Protein AF-A0A0C2C2N7-F1 (afdb_monomer_lite)

Foldseek 3Di:
DDDDPDDDDDLAPDDDDDDDDDPPDPDPDDDDDDDDDDDPDPQRPPDQQEAEDEQDPDDDDDPVVSVVRDDPPDPGDDDHHYHYYHPPVDDDDDDDPDDDDPDPPDCPRDDDFAADDDVPGDTPGD

Organism: NCBI:txid51022

pLDDT: mean 74.06, std 11.59, range [50.97, 91.0]

Structure (mmCIF, N/CA/C/O backbone):
data_AF-A0A0C2C2N7-F1
#
_entry.id   AF-A0A0C2C2N7-F1
#
loop_
_atom_site.group_PDB
_atom_site.id
_atom_site.type_symbol
_atom_site.label_atom_id
_atom_site.label_alt_id
_atom_site.label_comp_id
_atom_site.label_asym_id
_atom_site.label_entity_id
_atom_site.label_seq_id
_atom_site.pdbx_PDB_ins_code
_atom_site.Cartn_x
_atom_site.Cartn_y
_atom_site.Cartn_z
_atom_site.occupancy
_atom_site.B_iso_or_equiv
_atom_site.auth_seq_id
_atom_site.auth_comp_id
_atom_site.auth_asym_id
_atom_site.auth_atom_id
_atom_site.pdbx_PDB_model_num
ATOM 1 N N . MET A 1 1 ? 11.103 -27.168 -4.187 1.00 53.75 1 MET A N 1
ATOM 2 C CA . MET A 1 1 ? 10.921 -25.705 -4.148 1.00 53.75 1 MET A CA 1
ATOM 3 C C . MET A 1 1 ? 12.267 -25.103 -4.494 1.00 53.75 1 MET A C 1
ATOM 5 O O . MET A 1 1 ? 13.206 -25.300 -3.734 1.00 53.75 1 MET A O 1
ATOM 9 N N . GLU A 1 2 ? 12.407 -24.531 -5.685 1.00 63.22 2 GLU A N 1
ATOM 10 C CA . GLU A 1 2 ? 13.670 -23.923 -6.115 1.00 63.22 2 GLU A CA 1
ATOM 11 C C . GLU A 1 2 ? 13.709 -22.471 -5.646 1.00 63.22 2 GLU A C 1
ATOM 13 O O . GLU A 1 2 ? 12.708 -21.758 -5.730 1.00 63.22 2 GLU A O 1
ATOM 18 N N . LEU A 1 3 ? 14.849 -22.055 -5.095 1.00 66.50 3 LEU A N 1
ATOM 19 C CA . LEU A 1 3 ? 15.069 -20.663 -4.729 1.00 66.50 3 LEU A CA 1
ATOM 20 C C . LEU A 1 3 ? 15.191 -19.822 -6.009 1.00 66.50 3 LEU A C 1
ATOM 22 O O . LEU A 1 3 ? 15.776 -20.294 -6.987 1.00 66.50 3 LEU A O 1
ATOM 26 N N . PRO A 1 4 ? 14.669 -18.587 -6.016 1.00 70.75 4 PRO A N 1
ATOM 27 C CA . PRO A 1 4 ? 14.814 -17.696 -7.158 1.00 70.75 4 PRO A CA 1
ATOM 28 C C . PRO A 1 4 ? 16.302 -17.490 -7.478 1.00 70.75 4 PRO A C 1
ATOM 30 O O . PRO A 1 4 ? 17.099 -17.166 -6.601 1.00 70.75 4 PRO A O 1
ATOM 33 N N . THR A 1 5 ? 16.677 -17.680 -8.745 1.00 70.06 5 THR A N 1
ATOM 34 C CA . THR A 1 5 ? 18.062 -17.530 -9.231 1.00 70.06 5 THR A CA 1
ATOM 35 C C . THR A 1 5 ? 18.418 -16.085 -9.589 1.00 70.06 5 THR A C 1
ATOM 37 O O . THR A 1 5 ? 19.539 -15.808 -10.010 1.00 70.06 5 THR A O 1
ATOM 40 N N . THR A 1 6 ? 17.463 -15.162 -9.461 1.00 76.94 6 THR A N 1
ATOM 41 C CA . THR A 1 6 ? 17.596 -13.739 -9.791 1.00 76.94 6 THR A CA 1
ATOM 42 C C . THR A 1 6 ? 17.173 -12.869 -8.613 1.00 76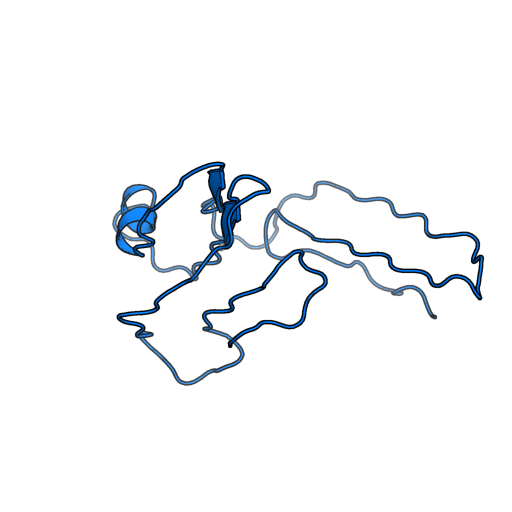.94 6 THR A C 1
ATOM 44 O O . THR A 1 6 ? 16.318 -13.268 -7.823 1.00 76.94 6 THR A O 1
ATOM 47 N N . GLU A 1 7 ? 17.731 -11.658 -8.528 1.00 82.00 7 GLU A N 1
ATOM 48 C CA . GLU A 1 7 ? 17.335 -10.641 -7.544 1.00 82.00 7 GLU A CA 1
ATOM 49 C C . GLU A 1 7 ? 15.821 -10.378 -7.609 1.00 82.00 7 GLU A C 1
ATOM 51 O O . GLU A 1 7 ? 15.272 -10.099 -8.677 1.00 82.00 7 GLU A O 1
ATOM 56 N N . ILE A 1 8 ? 15.151 -10.439 -6.455 1.00 84.81 8 ILE A N 1
ATOM 57 C CA . ILE A 1 8 ? 13.776 -9.961 -6.301 1.00 84.81 8 ILE A CA 1
ATOM 58 C C . ILE A 1 8 ? 13.853 -8.511 -5.833 1.00 84.81 8 ILE A C 1
ATOM 60 O O . ILE A 1 8 ? 14.304 -8.238 -4.722 1.00 84.81 8 ILE A O 1
ATOM 64 N N . ARG A 1 9 ? 13.392 -7.582 -6.673 1.00 81.50 9 ARG A N 1
ATOM 65 C CA . ARG A 1 9 ? 13.390 -6.148 -6.373 1.00 81.50 9 ARG A CA 1
ATOM 66 C C . ARG A 1 9 ? 11.965 -5.616 -6.273 1.00 81.50 9 ARG A C 1
ATOM 68 O O . ARG A 1 9 ? 11.188 -5.728 -7.222 1.00 81.50 9 ARG A O 1
ATOM 75 N N . ALA A 1 10 ? 11.639 -5.006 -5.136 1.00 76.69 10 ALA A N 1
ATOM 76 C CA . ALA A 1 10 ? 10.389 -4.274 -4.970 1.00 76.69 10 ALA A CA 1
ATOM 77 C C . ALA A 1 10 ? 10.382 -3.014 -5.852 1.00 76.69 10 ALA A C 1
ATOM 79 O O . ALA A 1 10 ? 11.403 -2.342 -6.002 1.00 76.69 10 ALA A O 1
ATOM 80 N N . ARG A 1 11 ? 9.224 -2.691 -6.441 1.00 71.69 11 ARG A N 1
ATOM 81 C CA . ARG A 1 11 ? 9.025 -1.422 -7.169 1.00 71.69 11 ARG A CA 1
ATOM 82 C C . ARG A 1 11 ? 8.748 -0.246 -6.225 1.00 71.69 11 ARG A C 1
ATOM 84 O O . ARG A 1 11 ? 8.990 0.895 -6.603 1.00 71.69 11 ARG A O 1
ATOM 91 N N . SER A 1 12 ? 8.245 -0.529 -5.024 1.00 70.50 12 SER A N 1
ATOM 92 C CA . SER A 1 12 ? 7.976 0.435 -3.953 1.00 70.50 12 SER A CA 1
ATOM 93 C C . SER A 1 12 ? 8.959 0.252 -2.789 1.00 70.50 12 SER A C 1
ATOM 95 O O . SER A 1 12 ? 9.789 -0.657 -2.799 1.00 70.50 12 SER A O 1
ATOM 97 N N . GLY A 1 13 ? 8.858 1.105 -1.764 1.00 71.94 13 GLY A N 1
ATOM 98 C CA . GLY A 1 13 ? 9.616 0.965 -0.513 1.00 71.94 13 GLY A CA 1
ATOM 99 C C . GLY A 1 13 ? 9.174 -0.209 0.372 1.00 71.94 13 GLY A C 1
ATOM 100 O O . GLY A 1 13 ? 9.659 -0.337 1.493 1.00 71.94 13 GLY A O 1
ATOM 101 N N . PHE A 1 14 ? 8.254 -1.055 -0.104 1.00 74.12 14 PHE A N 1
ATO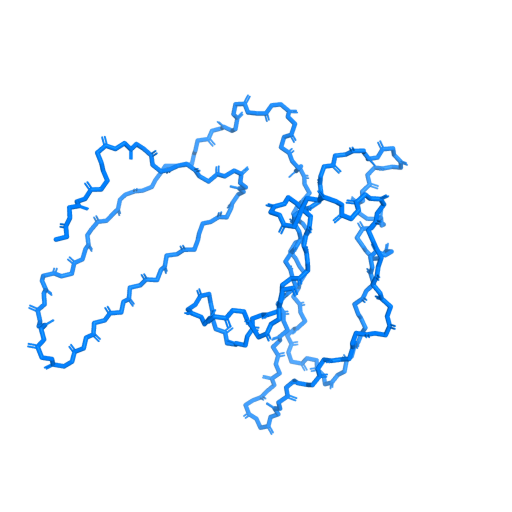M 102 C CA . PHE A 1 14 ? 7.611 -2.094 0.691 1.00 74.12 14 PHE A CA 1
ATOM 103 C C . PHE A 1 14 ? 7.714 -3.454 0.006 1.00 74.12 14 PHE A C 1
ATOM 105 O O . PHE A 1 14 ? 7.525 -3.588 -1.203 1.00 74.12 14 PHE A O 1
ATOM 112 N N . LEU A 1 15 ? 7.972 -4.485 0.805 1.00 77.12 15 LEU A N 1
ATOM 113 C CA . LEU A 1 15 ? 7.939 -5.876 0.381 1.00 77.12 15 LEU A CA 1
ATOM 114 C C . LEU A 1 15 ? 7.325 -6.703 1.511 1.00 77.12 15 LEU A C 1
ATOM 116 O O . LEU A 1 15 ? 7.724 -6.577 2.667 1.00 77.12 15 LEU A O 1
ATOM 120 N N . TRP A 1 16 ? 6.344 -7.534 1.175 1.00 77.06 16 TRP A N 1
ATOM 121 C CA . TRP A 1 16 ? 5.669 -8.410 2.128 1.00 77.06 16 TRP A CA 1
ATOM 122 C C . TRP A 1 16 ? 6.164 -9.840 1.934 1.00 77.06 16 TRP A C 1
ATOM 124 O O . TRP A 1 16 ? 6.145 -10.356 0.819 1.00 77.06 16 TRP A O 1
ATOM 134 N N . ILE A 1 17 ? 6.595 -10.485 3.018 1.00 78.50 17 ILE A N 1
ATOM 135 C CA . ILE A 1 17 ? 7.023 -11.888 3.014 1.00 78.50 17 ILE A CA 1
ATOM 136 C C . ILE A 1 17 ? 6.049 -12.677 3.880 1.00 78.50 17 ILE A C 1
ATOM 138 O O . ILE A 1 17 ? 5.868 -12.357 5.054 1.00 78.50 17 ILE A O 1
ATOM 142 N N . ARG A 1 18 ? 5.453 -13.730 3.314 1.00 77.19 18 ARG A N 1
ATOM 143 C CA . ARG A 1 18 ? 4.673 -14.718 4.061 1.00 77.19 18 ARG A CA 1
ATOM 144 C C . ARG A 1 18 ? 5.340 -16.080 3.953 1.00 77.19 18 ARG A C 1
ATOM 146 O O . ARG A 1 18 ? 5.580 -16.571 2.855 1.00 77.19 18 ARG A O 1
ATOM 153 N N . PHE A 1 19 ? 5.553 -16.706 5.101 1.00 79.44 19 PHE A N 1
ATOM 154 C CA . PHE A 1 19 ? 5.906 -18.113 5.210 1.00 79.44 19 PHE A CA 1
ATOM 155 C C . PHE A 1 19 ? 4.781 -18.847 5.941 1.00 79.44 19 PHE A C 1
ATOM 157 O O . PHE A 1 19 ? 4.263 -18.350 6.940 1.00 79.44 19 PHE A O 1
ATOM 164 N N . HIS A 1 20 ? 4.381 -20.004 5.425 1.00 75.94 20 HIS A N 1
ATOM 165 C CA . HIS A 1 20 ? 3.378 -20.870 6.034 1.00 75.94 20 HIS A CA 1
ATOM 166 C C . HIS A 1 20 ? 3.868 -22.316 5.937 1.00 75.94 20 HIS A C 1
ATOM 168 O O . HIS A 1 20 ? 4.272 -22.750 4.858 1.00 75.94 20 HIS A O 1
ATOM 174 N N . SER A 1 21 ? 3.842 -23.032 7.059 1.00 74.12 21 SER A N 1
ATOM 175 C CA . SER A 1 21 ? 4.156 -24.459 7.169 1.00 74.12 21 SER A CA 1
ATOM 176 C C . SER A 1 21 ? 3.002 -25.178 7.862 1.00 74.12 21 SER A C 1
ATOM 178 O O . SER A 1 21 ? 2.336 -24.580 8.708 1.00 74.12 21 SER A O 1
ATOM 180 N N . ASP A 1 22 ? 2.777 -26.439 7.500 1.00 79.50 22 ASP A N 1
ATOM 181 C CA . ASP A 1 22 ? 1.810 -27.324 8.150 1.00 79.50 22 ASP A CA 1
ATOM 182 C C . ASP A 1 22 ? 2.478 -28.206 9.224 1.00 79.50 22 ASP A C 1
ATOM 184 O O . ASP A 1 22 ? 3.696 -28.171 9.410 1.00 79.50 22 ASP A O 1
ATOM 188 N N . ASP A 1 23 ? 1.669 -28.999 9.933 1.00 74.62 23 ASP A N 1
ATOM 189 C CA . ASP A 1 23 ? 2.116 -29.866 11.034 1.00 74.62 23 ASP A CA 1
ATOM 190 C C . ASP A 1 23 ? 2.769 -31.181 10.557 1.00 74.62 23 ASP A C 1
ATOM 192 O O . ASP A 1 23 ? 3.170 -32.013 11.370 1.00 74.62 23 ASP A O 1
ATOM 196 N N . LEU A 1 24 ? 2.841 -31.415 9.242 1.00 71.50 24 LEU A N 1
ATOM 197 C CA . LEU A 1 24 ? 3.314 -32.677 8.664 1.00 71.50 24 LEU A CA 1
ATOM 198 C C . LEU A 1 24 ? 4.732 -32.567 8.093 1.00 71.50 24 LEU A C 1
ATOM 200 O O . LEU A 1 24 ? 5.371 -33.594 7.847 1.00 71.50 24 LEU A O 1
ATOM 204 N N . LEU A 1 25 ? 5.243 -31.347 7.899 1.00 59.56 25 LEU A N 1
ATOM 205 C CA . LEU A 1 25 ? 6.550 -31.095 7.302 1.00 59.56 25 LEU A CA 1
ATOM 206 C C . LEU A 1 25 ? 7.342 -30.015 8.064 1.00 59.56 25 LEU A C 1
ATOM 208 O O . LEU A 1 25 ? 7.329 -28.830 7.728 1.00 59.56 25 LEU A O 1
ATOM 212 N N . GLU A 1 26 ? 8.134 -30.455 9.046 1.00 61.97 26 GLU A N 1
ATOM 213 C CA . GLU A 1 26 ? 9.159 -29.649 9.725 1.00 61.97 26 GLU A CA 1
ATOM 214 C C . GLU A 1 26 ? 10.369 -29.413 8.799 1.00 61.97 26 GLU A C 1
ATOM 216 O O . GLU A 1 26 ? 11.423 -30.049 8.894 1.00 61.97 26 GLU A O 1
ATOM 221 N N . TYR A 1 27 ? 10.222 -28.508 7.833 1.00 64.25 27 TYR A N 1
ATOM 222 C CA . TYR A 1 27 ? 11.349 -28.063 7.017 1.00 64.25 27 TYR A CA 1
ATOM 223 C C . TYR A 1 27 ? 12.296 -27.167 7.825 1.00 64.25 27 TYR A C 1
ATOM 225 O O . TYR A 1 27 ? 11.897 -26.486 8.764 1.00 64.25 27 TYR A O 1
ATOM 233 N N . LYS A 1 28 ? 13.563 -27.088 7.396 1.00 74.56 28 LYS A N 1
ATOM 234 C CA . LYS A 1 28 ? 14.631 -26.276 8.022 1.00 74.56 28 LYS A CA 1
ATOM 235 C C . LYS A 1 28 ? 14.374 -24.751 8.034 1.00 74.56 28 LYS A C 1
ATOM 237 O O . LYS A 1 28 ? 15.260 -23.997 8.426 1.00 74.56 28 LYS A O 1
ATOM 242 N N . GLY A 1 29 ? 13.202 -24.295 7.593 1.00 76.75 29 GLY A N 1
ATOM 243 C CA . GLY A 1 29 ? 12.858 -22.885 7.428 1.00 76.75 29 GLY A CA 1
ATOM 244 C C . GLY A 1 29 ? 13.509 -22.250 6.199 1.00 76.75 29 GLY A C 1
ATOM 245 O O . GLY A 1 29 ? 13.928 -22.937 5.265 1.00 76.75 29 GLY A O 1
ATOM 246 N N . PHE A 1 30 ? 13.581 -20.920 6.200 1.00 81.94 30 PHE A N 1
ATOM 247 C CA . PHE A 1 30 ? 14.274 -20.139 5.179 1.00 81.94 30 PHE A CA 1
ATOM 248 C C . PHE A 1 30 ? 15.177 -19.091 5.835 1.00 81.94 30 PHE A C 1
ATOM 250 O O . PHE A 1 30 ? 14.913 -18.623 6.941 1.00 81.94 30 PHE A O 1
ATOM 257 N N . TYR A 1 31 ? 16.241 -18.720 5.132 1.00 84.50 31 TYR A N 1
ATOM 258 C CA . TYR A 1 31 ? 17.097 -17.590 5.468 1.00 84.50 31 TYR A CA 1
ATOM 259 C C . TYR A 1 31 ? 17.107 -16.644 4.272 1.00 84.50 31 TYR A C 1
ATOM 261 O O . TYR A 1 31 ? 17.271 -17.090 3.136 1.00 84.50 31 TYR A O 1
ATOM 269 N N . ALA A 1 32 ? 16.915 -15.354 4.526 1.00 85.12 32 ALA A N 1
ATOM 270 C CA . ALA A 1 32 ? 16.935 -14.319 3.505 1.00 85.12 32 ALA A CA 1
ATOM 271 C C . ALA A 1 32 ? 17.695 -13.095 4.020 1.00 85.12 32 ALA A C 1
ATOM 273 O O . ALA A 1 32 ? 17.595 -12.736 5.193 1.00 85.12 32 ALA A O 1
ATOM 274 N N . THR A 1 33 ? 18.427 -12.447 3.122 1.00 87.88 33 THR A N 1
ATOM 275 C CA . THR A 1 33 ? 19.062 -11.143 3.339 1.00 87.88 33 THR A CA 1
ATOM 276 C C . THR A 1 33 ? 18.388 -10.107 2.453 1.00 87.88 33 THR A C 1
ATOM 278 O O . THR A 1 33 ? 17.923 -10.436 1.361 1.00 87.88 33 THR A O 1
ATOM 281 N N . TYR A 1 34 ? 18.346 -8.856 2.905 1.00 86.94 34 TYR A N 1
ATOM 282 C CA . TYR A 1 34 ? 17.831 -7.735 2.124 1.00 86.94 34 TYR A CA 1
ATOM 283 C C . TYR A 1 34 ? 18.785 -6.543 2.224 1.00 86.94 34 TYR A C 1
ATOM 285 O O . TYR A 1 34 ? 19.403 -6.331 3.266 1.00 86.94 34 TYR A O 1
ATOM 293 N N . ASP A 1 35 ? 18.858 -5.753 1.155 1.00 87.25 35 ASP A N 1
ATOM 294 C CA . ASP A 1 35 ? 19.643 -4.522 1.089 1.00 87.25 35 ASP A CA 1
ATOM 295 C C . ASP A 1 35 ? 18.744 -3.337 0.730 1.00 87.25 35 ASP A C 1
ATOM 297 O O . ASP A 1 35 ? 17.900 -3.420 -0.167 1.00 87.25 35 ASP A O 1
ATOM 301 N N . MET A 1 36 ? 18.956 -2.199 1.398 1.00 83.50 36 MET A N 1
ATOM 302 C CA . MET A 1 36 ? 18.281 -0.947 1.051 1.00 83.50 36 MET A CA 1
ATOM 303 C C . MET A 1 36 ? 19.014 -0.273 -0.111 1.00 83.50 36 MET A C 1
ATOM 305 O O . MET A 1 36 ? 19.975 0.476 0.072 1.00 83.50 36 MET A O 1
ATOM 309 N N . VAL A 1 37 ? 18.564 -0.556 -1.329 1.00 84.44 37 VAL A N 1
ATOM 310 C CA . VAL A 1 37 ? 19.143 -0.020 -2.566 1.00 84.44 37 VAL A CA 1
ATOM 311 C C . VAL A 1 37 ? 18.417 1.248 -3.013 1.00 84.44 37 VAL A C 1
ATOM 313 O O . VAL A 1 37 ? 17.194 1.349 -2.933 1.00 84.44 37 VAL A O 1
ATOM 316 N N . ARG A 1 38 ? 19.159 2.238 -3.528 1.00 76.56 38 ARG A N 1
ATOM 317 C CA . ARG A 1 38 ? 18.532 3.418 -4.146 1.00 76.56 38 ARG A CA 1
ATOM 318 C C . ARG A 1 38 ? 17.726 2.990 -5.371 1.00 76.56 38 ARG A C 1
ATOM 320 O O . ARG A 1 38 ? 18.216 2.218 -6.198 1.00 76.56 38 ARG A O 1
ATOM 327 N N . SER A 1 39 ? 16.520 3.537 -5.504 1.00 70.50 39 SER A N 1
ATOM 328 C CA . SER A 1 39 ? 15.713 3.331 -6.704 1.00 70.50 39 SER A CA 1
ATOM 329 C C . SER A 1 39 ? 16.428 3.894 -7.936 1.00 70.50 39 SER A C 1
ATOM 331 O O . SER A 1 39 ? 16.905 5.030 -7.930 1.00 70.50 39 SER A O 1
ATOM 333 N N . THR A 1 40 ? 16.507 3.088 -8.994 1.00 71.06 40 THR A N 1
ATOM 334 C CA . THR A 1 40 ? 16.991 3.493 -10.323 1.00 71.06 40 THR A CA 1
ATOM 335 C C . THR A 1 40 ? 15.874 4.090 -11.181 1.00 71.06 40 THR A C 1
ATOM 337 O O . THR A 1 40 ? 16.156 4.784 -12.160 1.00 71.06 40 THR A O 1
ATOM 340 N N . ASP A 1 41 ? 14.613 3.877 -10.796 1.00 63.88 41 ASP A N 1
ATOM 341 C CA . ASP A 1 41 ? 13.453 4.467 -11.448 1.00 63.88 41 ASP A CA 1
ATOM 342 C C . ASP A 1 41 ? 13.285 5.922 -10.983 1.00 63.88 41 ASP A C 1
ATOM 344 O O . ASP A 1 41 ? 12.888 6.221 -9.858 1.00 63.88 41 ASP A O 1
ATOM 348 N N . ARG A 1 42 ? 13.556 6.872 -11.885 1.00 54.03 42 ARG A N 1
ATOM 349 C CA . ARG A 1 42 ? 13.364 8.318 -11.642 1.00 54.03 42 ARG A CA 1
ATOM 350 C C . ARG A 1 42 ? 11.893 8.734 -11.488 1.00 54.03 42 ARG A C 1
ATOM 352 O O . ARG A 1 42 ? 11.628 9.894 -11.193 1.00 54.03 42 ARG A O 1
ATOM 359 N N . LYS A 1 43 ? 10.954 7.809 -11.718 1.00 53.59 43 LYS A N 1
ATOM 360 C CA . LYS A 1 43 ? 9.497 7.999 -11.622 1.00 53.59 43 LYS A CA 1
ATOM 361 C C . LYS A 1 43 ? 8.867 7.220 -10.461 1.00 53.59 43 LYS A C 1
ATOM 363 O O . LYS A 1 43 ? 7.671 6.953 -10.509 1.00 53.59 43 LYS A O 1
ATOM 368 N N . VAL A 1 44 ? 9.638 6.780 -9.464 1.00 52.28 44 VAL A N 1
ATOM 369 C CA . VAL A 1 44 ? 9.023 6.095 -8.319 1.00 52.28 44 VAL A CA 1
ATOM 370 C C . VAL A 1 44 ? 8.224 7.103 -7.519 1.00 52.28 44 VAL A C 1
ATOM 372 O O . VAL A 1 44 ? 8.745 8.148 -7.135 1.00 52.28 44 VAL A O 1
ATOM 375 N N . ASN A 1 45 ? 6.957 6.760 -7.310 1.00 50.97 45 ASN A N 1
ATOM 376 C CA . ASN A 1 45 ? 6.002 7.428 -6.443 1.00 50.97 45 ASN A CA 1
ATOM 377 C C . ASN A 1 45 ? 6.663 7.735 -5.104 1.00 50.97 45 ASN A C 1
ATOM 379 O O . ASN A 1 45 ? 6.757 6.888 -4.223 1.00 50.97 45 ASN A O 1
ATOM 383 N N . GLN A 1 46 ? 7.158 8.962 -4.983 1.00 50.97 46 GLN A N 1
ATOM 384 C CA . GLN A 1 46 ? 7.855 9.484 -3.813 1.00 50.97 46 GLN A CA 1
ATOM 385 C C . GLN A 1 46 ? 6.860 9.872 -2.711 1.00 50.97 46 GLN A C 1
ATOM 387 O O . GLN A 1 46 ? 7.056 10.839 -1.979 1.00 50.97 46 GLN A O 1
ATOM 392 N N . HIS A 1 47 ? 5.745 9.156 -2.637 1.00 54.72 47 HIS A N 1
ATOM 393 C CA . HIS A 1 47 ? 4.658 9.457 -1.735 1.00 54.72 47 HIS A CA 1
ATOM 394 C C . HIS A 1 47 ? 4.313 8.176 -1.007 1.00 54.72 47 HIS A C 1
ATOM 396 O O . HIS A 1 47 ? 3.650 7.294 -1.549 1.00 54.72 47 HIS A O 1
ATOM 402 N N . ASP A 1 48 ? 4.799 8.095 0.226 1.00 58.12 48 ASP A N 1
ATOM 403 C CA . ASP A 1 48 ? 4.359 7.117 1.205 1.00 58.12 48 ASP A CA 1
ATOM 404 C C . ASP A 1 48 ? 2.879 7.395 1.520 1.00 58.12 48 ASP A C 1
ATOM 406 O O . ASP A 1 48 ? 2.547 8.039 2.509 1.00 58.12 48 ASP A O 1
ATOM 410 N N . CYS A 1 49 ? 1.960 6.953 0.658 1.00 72.56 49 CYS A N 1
ATOM 411 C CA . CYS A 1 49 ? 0.521 7.022 0.921 1.00 72.56 49 CYS A CA 1
ATOM 412 C C . CYS A 1 49 ? 0.031 5.765 1.649 1.00 72.56 49 CYS A C 1
ATOM 414 O O . CYS A 1 49 ? -0.987 5.163 1.302 1.00 72.56 49 CYS A O 1
ATOM 416 N N . GLN A 1 50 ? 0.782 5.370 2.678 1.00 77.31 50 GLN A N 1
ATOM 417 C CA . GLN A 1 50 ? 0.342 4.363 3.630 1.00 77.31 50 GLN A CA 1
ATOM 418 C C . GLN A 1 50 ? -0.462 5.034 4.733 1.00 77.31 50 GLN A C 1
ATOM 420 O O . GLN A 1 50 ? 0.079 5.782 5.547 1.00 77.31 50 GL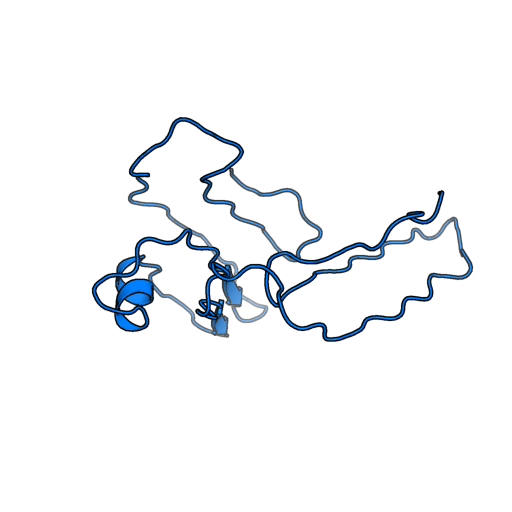N A O 1
ATOM 425 N N . ILE A 1 51 ? -1.758 4.753 4.768 1.00 81.62 51 ILE A N 1
ATOM 426 C CA . ILE A 1 51 ? -2.677 5.330 5.745 1.00 81.62 51 ILE A CA 1
ATOM 427 C C . ILE A 1 51 ? -3.142 4.217 6.675 1.00 81.62 51 ILE A C 1
ATOM 429 O O . ILE A 1 51 ? -3.531 3.138 6.233 1.00 81.62 51 ILE A O 1
ATOM 433 N N . GLN A 1 52 ? -3.084 4.468 7.981 1.00 86.25 52 GLN A N 1
ATOM 434 C CA . GLN A 1 52 ? -3.468 3.491 8.995 1.00 86.25 52 GLN A CA 1
ATOM 435 C C . GLN A 1 52 ? -4.560 4.076 9.883 1.00 86.25 52 GLN A C 1
ATOM 437 O O . GLN A 1 52 ? -4.356 5.099 10.533 1.00 86.25 52 GLN A O 1
ATOM 442 N N . PHE A 1 53 ? -5.695 3.390 9.946 1.00 87.44 53 PHE A N 1
ATOM 443 C CA . PHE A 1 53 ? -6.767 3.674 10.889 1.00 87.44 53 PHE A CA 1
ATOM 444 C C . PHE A 1 53 ? -6.759 2.572 11.945 1.00 87.44 53 PHE A C 1
ATOM 446 O O . PHE A 1 53 ? -7.304 1.492 11.724 1.00 87.44 53 PHE A O 1
ATOM 453 N N . ARG A 1 54 ? -6.082 2.825 13.071 1.00 89.69 54 ARG A N 1
ATOM 454 C CA . ARG A 1 54 ? -5.975 1.867 14.180 1.00 89.69 54 ARG A CA 1
ATOM 455 C C . ARG A 1 54 ? -6.960 2.204 15.284 1.00 89.69 54 ARG A C 1
ATOM 457 O O . ARG A 1 54 ? -6.991 3.336 15.759 1.00 89.69 54 ARG A O 1
ATOM 464 N N . HIS A 1 55 ? -7.727 1.203 15.699 1.00 86.56 55 HIS A N 1
ATOM 465 C CA . HIS A 1 55 ? -8.738 1.275 16.756 1.00 86.56 55 HIS A CA 1
ATOM 466 C C . HIS A 1 55 ? -9.849 2.308 16.504 1.00 86.56 55 HIS A C 1
ATOM 468 O O . HIS A 1 55 ? -10.564 2.679 17.434 1.00 86.56 55 HIS A O 1
ATOM 474 N N . ALA A 1 56 ? -10.010 2.757 15.257 1.00 86.94 56 ALA A N 1
ATOM 475 C CA . ALA A 1 56 ? -11.140 3.581 14.855 1.00 86.94 56 ALA A CA 1
ATOM 476 C C . ALA A 1 56 ? -12.405 2.712 14.805 1.00 86.94 56 ALA A C 1
ATOM 478 O O . ALA A 1 56 ? -12.355 1.581 14.324 1.00 86.94 56 ALA A O 1
ATOM 479 N N . LEU A 1 57 ? -13.526 3.223 15.318 1.00 88.44 57 LEU A N 1
ATOM 480 C CA . LEU A 1 57 ? -14.813 2.513 15.280 1.00 88.44 57 LEU A CA 1
ATOM 481 C C . LEU A 1 57 ? -15.592 2.798 13.987 1.00 88.44 57 LEU A C 1
ATOM 483 O O . LEU A 1 57 ? -16.452 2.008 13.603 1.00 88.44 57 LEU A O 1
ATOM 487 N N . ASP A 1 58 ? -15.270 3.899 13.312 1.00 90.19 58 ASP A N 1
ATOM 488 C CA . ASP A 1 58 ? -15.818 4.330 12.033 1.00 90.19 58 ASP A CA 1
ATOM 489 C C . ASP A 1 58 ? -14.818 5.227 11.278 1.00 90.19 58 ASP A C 1
ATOM 491 O O . ASP A 1 58 ? -13.756 5.596 11.787 1.00 90.19 58 ASP A O 1
ATOM 495 N N . GLY A 1 59 ? 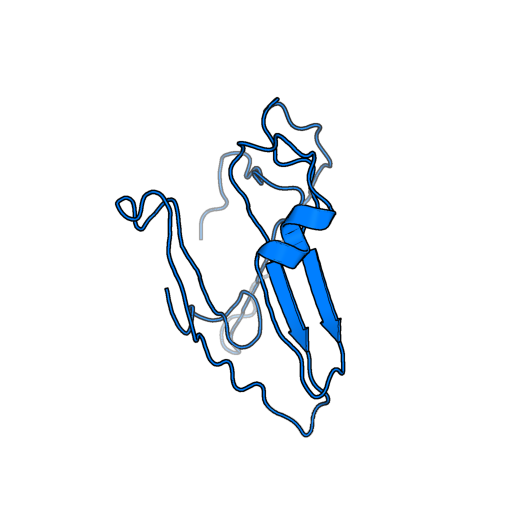-15.133 5.538 10.020 1.00 89.00 59 GLY A N 1
ATOM 496 C CA . GLY A 1 59 ? -14.310 6.397 9.178 1.00 89.00 59 GLY A CA 1
ATOM 497 C C . GLY A 1 59 ? -14.705 6.337 7.707 1.00 89.00 59 GLY A C 1
ATOM 498 O O . GLY A 1 59 ? -15.535 5.524 7.297 1.00 89.00 59 GLY A O 1
ATOM 499 N N . PHE A 1 60 ? -14.078 7.198 6.908 1.00 88.94 60 PHE A N 1
ATOM 500 C CA . PHE A 1 60 ? -14.278 7.272 5.463 1.00 88.94 60 PHE A CA 1
ATOM 501 C C . PHE A 1 60 ? -12.924 7.246 4.753 1.00 88.94 60 PHE A C 1
ATOM 503 O O . PHE A 1 60 ? -11.956 7.844 5.225 1.00 88.94 60 PHE A O 1
ATOM 510 N N . ILE A 1 61 ? -12.863 6.551 3.617 1.00 88.12 61 ILE A N 1
ATOM 511 C CA . ILE A 1 61 ? -11.696 6.529 2.733 1.00 88.12 61 ILE A CA 1
ATOM 512 C C . ILE A 1 61 ? -12.065 7.314 1.482 1.00 88.12 61 ILE A C 1
ATOM 514 O O . ILE A 1 61 ? -12.964 6.913 0.746 1.00 88.12 61 ILE A O 1
ATOM 518 N N . GLU A 1 62 ? -11.354 8.407 1.223 1.00 82.69 62 GLU A N 1
ATOM 519 C CA . GLU A 1 62 ? -11.536 9.199 0.010 1.00 82.69 62 GLU A CA 1
ATOM 520 C C . GLU A 1 62 ? -10.201 9.444 -0.684 1.00 82.69 62 GLU A C 1
ATOM 522 O O . GLU A 1 62 ? -9.212 9.807 -0.047 1.00 82.69 62 GLU A O 1
ATOM 527 N N . THR A 1 63 ? -10.183 9.343 -2.012 1.00 75.25 63 THR A N 1
ATOM 528 C CA . THR A 1 63 ? -8.998 9.667 -2.819 1.00 75.25 63 THR A CA 1
ATOM 529 C C . THR A 1 63 ? -8.549 11.119 -2.628 1.00 75.25 63 THR A C 1
ATOM 531 O O . THR A 1 63 ? -7.357 11.399 -2.684 1.00 75.25 63 THR A O 1
ATOM 534 N N . SER A 1 64 ? -9.473 12.044 -2.344 1.00 71.19 64 SER A N 1
ATOM 535 C CA . SER A 1 64 ? -9.189 13.458 -2.035 1.00 71.19 64 SER A CA 1
ATOM 536 C C . SER A 1 64 ? -8.173 13.618 -0.890 1.00 71.19 64 SER A C 1
ATOM 538 O O . SER A 1 64 ? -7.294 14.478 -0.967 1.00 71.19 64 SER A O 1
ATOM 540 N N . THR A 1 65 ? -8.228 12.739 0.119 1.00 71.00 65 THR A N 1
ATOM 541 C CA . THR A 1 65 ? -7.303 12.726 1.269 1.00 71.00 65 THR A CA 1
ATOM 542 C C . THR A 1 65 ? -5.877 12.339 0.888 1.00 71.00 65 THR A C 1
ATOM 544 O O . THR A 1 65 ? -4.928 12.712 1.574 1.00 71.00 65 THR A O 1
ATOM 547 N N . LEU A 1 66 ? -5.699 11.647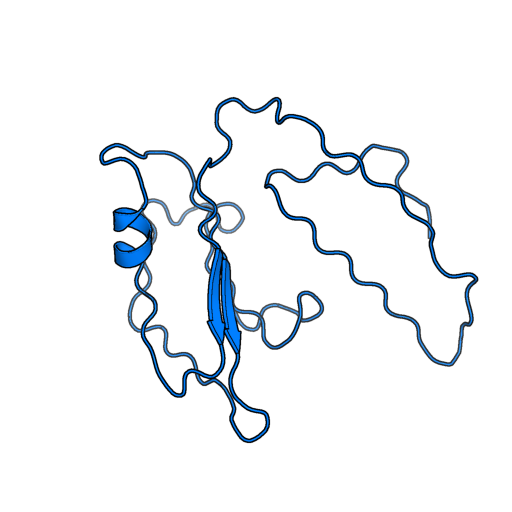 -0.242 1.00 70.81 66 LEU A N 1
ATOM 548 C CA . LEU A 1 66 ? -4.380 11.386 -0.810 1.00 70.81 66 LEU A CA 1
ATOM 549 C C . LEU A 1 66 ? -3.815 12.642 -1.477 1.00 70.81 66 LEU A C 1
ATOM 551 O O . LEU A 1 66 ? -2.628 12.932 -1.353 1.00 70.81 66 LEU A O 1
ATOM 555 N N . VAL A 1 67 ? -4.669 13.410 -2.162 1.00 61.56 67 VAL A N 1
ATOM 556 C CA . VAL A 1 67 ? -4.270 14.561 -2.987 1.00 61.56 67 VAL A CA 1
ATOM 557 C C . VAL A 1 67 ? -3.750 15.727 -2.146 1.00 61.56 67 VAL A C 1
ATOM 559 O O . VAL A 1 67 ? -2.864 16.444 -2.602 1.00 61.56 67 VAL A O 1
ATOM 562 N N . THR A 1 68 ? -4.198 15.890 -0.897 1.00 58.16 68 THR A N 1
ATOM 563 C CA . THR A 1 68 ? -3.677 16.938 0.003 1.00 58.16 68 THR A CA 1
ATOM 564 C C . THR A 1 68 ? -2.191 16.776 0.343 1.00 58.16 68 THR A C 1
ATOM 566 O O . THR A 1 68 ? -1.543 17.760 0.693 1.00 58.16 68 THR A O 1
ATOM 569 N N . GLY A 1 69 ? -1.646 15.558 0.235 1.00 57.56 69 GLY A N 1
ATOM 570 C CA . GLY A 1 69 ? -0.218 15.272 0.421 1.00 57.56 69 GLY A CA 1
ATOM 571 C C . GLY A 1 69 ? 0.594 15.235 -0.879 1.00 57.56 69 GLY A C 1
ATOM 572 O O . GLY A 1 69 ? 1.819 15.111 -0.828 1.00 57.56 69 GLY A O 1
ATOM 573 N N . LEU A 1 70 ? -0.065 15.333 -2.040 1.00 62.75 70 LEU A N 1
ATOM 574 C CA . LEU A 1 70 ? 0.572 15.276 -3.354 1.00 62.75 70 LEU A CA 1
ATOM 575 C C . LEU A 1 70 ? 0.868 16.690 -3.885 1.00 62.75 70 LEU A C 1
ATOM 577 O O . LEU A 1 70 ? 0.109 17.628 -3.636 1.00 62.75 70 LEU A O 1
ATOM 581 N N . PRO A 1 71 ? 1.947 16.879 -4.668 1.00 62.78 71 PRO A N 1
ATOM 582 C CA . PRO A 1 71 ? 2.163 18.114 -5.410 1.00 62.78 71 PRO A CA 1
ATOM 583 C C . PRO A 1 71 ? 0.957 18.407 -6.309 1.00 62.78 71 PRO A C 1
ATOM 585 O O . PRO A 1 71 ? 0.446 17.494 -6.957 1.00 62.78 71 PRO A O 1
ATOM 588 N N . MET A 1 72 ? 0.567 19.682 -6.437 1.00 59.94 72 MET A N 1
ATOM 589 C CA . MET A 1 72 ? -0.594 20.119 -7.240 1.00 59.94 72 MET A CA 1
ATOM 590 C C . MET A 1 72 ? -0.617 19.603 -8.698 1.00 59.94 72 MET A C 1
ATOM 592 O O . MET A 1 72 ? -1.670 19.622 -9.322 1.00 59.94 72 MET A O 1
ATOM 596 N N . ASN A 1 73 ? 0.510 19.117 -9.233 1.00 62.53 73 ASN A N 1
ATOM 597 C CA . ASN A 1 73 ? 0.653 18.613 -10.604 1.00 62.53 73 ASN A CA 1
ATOM 598 C C . ASN A 1 73 ? 1.118 17.142 -10.671 1.00 62.53 73 ASN A C 1
ATOM 600 O O . ASN A 1 73 ? 1.792 16.746 -11.628 1.00 62.53 73 ASN A O 1
ATOM 604 N N . PHE A 1 74 ? 0.832 16.330 -9.650 1.00 66.50 74 PHE A N 1
ATOM 605 C CA . PHE A 1 74 ? 1.180 14.910 -9.680 1.00 66.50 74 PHE A CA 1
ATOM 606 C C . PHE A 1 74 ? 0.405 14.179 -10.790 1.00 66.50 74 PHE A C 1
ATOM 608 O O . PHE A 1 74 ? -0.821 14.183 -10.822 1.00 66.50 74 PHE A O 1
ATOM 615 N N . THR A 1 75 ? 1.139 13.550 -11.710 1.00 64.06 75 THR A N 1
ATOM 616 C CA . THR A 1 75 ? 0.600 12.810 -12.872 1.00 64.06 75 THR A CA 1
ATOM 617 C C . THR A 1 75 ? 1.135 11.375 -12.947 1.00 64.06 75 THR A C 1
ATOM 619 O O . THR A 1 75 ? 1.029 10.711 -13.978 1.00 64.06 75 THR A O 1
ATOM 622 N N . GLY A 1 76 ? 1.750 10.899 -11.861 1.00 67.25 76 GLY A N 1
ATOM 623 C CA . GLY A 1 76 ? 2.271 9.541 -11.755 1.00 67.25 76 GLY A CA 1
ATOM 624 C C . GLY A 1 76 ? 1.192 8.513 -11.392 1.00 67.25 76 GLY A C 1
ATOM 625 O O . GLY A 1 76 ? 0.072 8.885 -11.038 1.00 67.25 76 GLY A O 1
ATOM 626 N N . PRO A 1 77 ? 1.514 7.211 -11.471 1.00 69.12 77 PRO A N 1
ATOM 627 C CA . PRO A 1 77 ? 0.666 6.174 -10.888 1.00 69.12 77 PRO A CA 1
ATOM 628 C C . PRO A 1 77 ? 0.546 6.376 -9.369 1.00 69.12 77 PRO A C 1
ATOM 630 O O . PRO A 1 77 ? 1.464 6.893 -8.749 1.00 69.12 77 PRO A O 1
ATOM 633 N N . LEU A 1 78 ? -0.547 5.948 -8.744 1.00 73.50 78 LEU A N 1
ATOM 634 C CA . LEU A 1 78 ? -0.659 5.905 -7.281 1.00 73.50 78 LEU A CA 1
ATOM 635 C C . LEU A 1 78 ? -0.709 4.448 -6.832 1.00 73.50 78 LEU A C 1
ATOM 637 O O . LEU A 1 78 ? -1.442 3.654 -7.412 1.00 73.50 78 LEU A O 1
ATOM 641 N N . ASP A 1 79 ? 0.084 4.121 -5.816 1.00 75.19 79 ASP A N 1
ATOM 642 C CA . ASP A 1 79 ? 0.105 2.810 -5.166 1.00 75.19 79 ASP A CA 1
ATOM 643 C C . ASP A 1 79 ? -0.023 3.048 -3.659 1.00 75.19 79 ASP A C 1
ATOM 645 O O . ASP A 1 79 ? 0.966 3.299 -2.968 1.00 75.19 79 ASP A O 1
ATOM 649 N N . CYS A 1 80 ? -1.270 3.115 -3.189 1.00 79.00 80 CYS A N 1
ATOM 650 C CA . CYS A 1 80 ? -1.610 3.494 -1.822 1.00 79.00 80 CYS A CA 1
ATOM 651 C C . CYS A 1 80 ? -2.214 2.317 -1.072 1.00 79.00 80 CYS A C 1
ATOM 653 O O . CYS A 1 80 ? -3.001 1.546 -1.619 1.00 79.00 80 CYS A O 1
ATOM 655 N N . ILE A 1 81 ? -1.854 2.210 0.205 1.00 81.56 81 ILE A N 1
ATOM 656 C CA . ILE A 1 81 ? -2.288 1.118 1.071 1.00 81.56 81 ILE A CA 1
ATOM 657 C C . ILE A 1 81 ? -3.005 1.722 2.268 1.00 81.56 81 ILE A C 1
ATOM 659 O O . ILE A 1 81 ? -2.435 2.528 3.005 1.00 81.56 81 ILE A O 1
ATOM 663 N N . TRP A 1 82 ? -4.241 1.282 2.485 1.00 86.12 82 TRP A N 1
ATOM 664 C CA . TRP A 1 82 ? -5.000 1.584 3.690 1.00 86.12 82 TRP A CA 1
ATOM 665 C C . TRP A 1 82 ? -5.043 0.350 4.581 1.00 86.12 82 TRP A C 1
ATOM 667 O O . TRP A 1 82 ? -5.544 -0.697 4.174 1.00 86.12 82 TRP A O 1
ATOM 677 N N . LEU A 1 83 ? -4.534 0.479 5.804 1.00 87.00 83 LEU A N 1
ATOM 678 C CA . LEU A 1 83 ? -4.689 -0.530 6.846 1.00 87.00 83 LEU A CA 1
ATOM 679 C C . LEU A 1 83 ? -5.814 -0.102 7.787 1.00 87.00 83 LEU A C 1
ATOM 681 O O . LEU A 1 83 ? -5.689 0.902 8.491 1.00 87.00 83 LEU A O 1
ATOM 685 N N . LEU A 1 84 ? -6.890 -0.883 7.807 1.00 89.88 84 LEU A N 1
ATOM 686 C CA . LEU A 1 84 ? -7.995 -0.720 8.745 1.00 89.88 84 LEU A CA 1
ATOM 687 C C . LEU A 1 84 ? -7.858 -1.764 9.855 1.00 89.88 84 LEU A C 1
ATOM 689 O O . LEU A 1 84 ? -7.860 -2.962 9.579 1.00 89.88 84 LEU A O 1
ATOM 693 N N . GLU A 1 85 ? -7.743 -1.316 11.102 1.00 90.25 85 GLU A N 1
ATOM 694 C CA . GLU A 1 85 ? -7.637 -2.183 12.274 1.00 90.25 85 GLU A CA 1
ATOM 695 C C . GLU A 1 85 ? -8.644 -1.741 13.339 1.00 90.25 85 GLU A C 1
ATOM 697 O O . GLU A 1 85 ? -8.618 -0.600 13.800 1.00 90.25 85 GLU A O 1
ATOM 702 N N . VAL A 1 86 ? -9.509 -2.661 13.761 1.00 90.62 86 VAL A N 1
ATOM 703 C CA . VAL A 1 86 ? -10.508 -2.451 14.821 1.00 90.62 86 VAL A CA 1
ATOM 704 C C . VAL A 1 86 ? -10.143 -3.270 16.068 1.00 90.62 86 VAL A C 1
ATOM 706 O O . VAL A 1 86 ? -9.368 -4.224 15.961 1.00 90.62 86 VAL A O 1
ATOM 709 N N . PRO A 1 87 ? -10.648 -2.922 17.269 1.00 90.38 87 PRO A N 1
ATOM 710 C CA . PRO A 1 87 ? -10.442 -3.740 18.468 1.00 90.38 87 PRO A CA 1
ATOM 711 C C . PRO A 1 87 ? -10.982 -5.172 18.294 1.00 90.38 87 PRO A C 1
ATOM 713 O O . PRO A 1 87 ? -11.845 -5.410 17.451 1.00 90.38 87 PRO A O 1
ATOM 716 N N . ARG A 1 88 ? -10.492 -6.126 19.102 1.00 85.25 88 ARG A N 1
ATOM 717 C CA . ARG A 1 88 ? -10.731 -7.578 18.923 1.00 85.25 88 ARG A CA 1
ATOM 718 C C . ARG A 1 88 ? -12.207 -7.981 18.925 1.00 85.25 88 ARG A C 1
ATOM 720 O O . ARG A 1 88 ? -12.552 -9.033 18.400 1.00 85.25 88 ARG A O 1
ATOM 727 N N . GLU A 1 89 ? -13.063 -7.170 19.528 1.00 90.88 89 GLU A N 1
ATOM 728 C CA . GLU A 1 89 ? -14.496 -7.413 19.670 1.00 90.88 89 GLU A CA 1
ATOM 729 C C . GLU A 1 89 ? -15.319 -6.903 18.470 1.00 90.88 89 GLU A C 1
ATOM 731 O O . GLU A 1 89 ? -16.539 -7.065 18.452 1.00 90.88 89 GLU A O 1
ATOM 736 N N . TYR A 1 90 ? -14.673 -6.298 17.468 1.00 89.81 90 TYR A N 1
ATOM 737 C CA . TYR A 1 90 ? -15.317 -5.671 16.315 1.00 89.81 90 TYR A CA 1
ATOM 738 C C . TYR A 1 90 ? -14.871 -6.305 14.996 1.00 89.81 90 TYR A C 1
ATOM 740 O O . TYR A 1 90 ? -13.777 -6.849 14.875 1.00 89.81 90 TYR A O 1
ATOM 748 N N . ASN A 1 91 ? -15.724 -6.185 13.977 1.00 88.75 91 ASN A N 1
ATOM 749 C CA . ASN A 1 91 ? -15.416 -6.556 12.598 1.00 88.75 91 ASN A CA 1
ATOM 750 C C . ASN A 1 91 ? -15.582 -5.343 11.681 1.00 88.75 91 ASN A C 1
ATOM 752 O O . ASN A 1 91 ? -16.403 -4.466 11.949 1.00 88.75 91 ASN A O 1
ATOM 756 N N . ILE A 1 92 ? -14.828 -5.316 10.582 1.00 89.69 92 ILE A N 1
ATOM 757 C CA . ILE A 1 92 ? -14.915 -4.248 9.582 1.00 89.69 92 ILE A CA 1
ATOM 758 C C . ILE A 1 92 ? -15.917 -4.656 8.506 1.00 89.69 92 ILE A C 1
ATOM 760 O O . ILE A 1 92 ? -15.787 -5.715 7.892 1.00 89.69 92 ILE A O 1
ATOM 764 N N . VAL A 1 93 ? -16.887 -3.783 8.243 1.00 90.88 93 VAL A N 1
ATOM 765 C CA . VAL A 1 93 ? -17.762 -3.862 7.070 1.00 90.88 93 VAL A CA 1
ATOM 766 C C . VAL A 1 93 ? -17.452 -2.662 6.185 1.00 90.88 93 VAL A C 1
ATOM 768 O O . VAL A 1 93 ? -17.657 -1.522 6.594 1.00 90.88 93 VAL A O 1
ATOM 771 N N . LEU A 1 94 ? -16.938 -2.919 4.982 1.00 89.56 94 LEU A N 1
ATOM 772 C CA . LEU A 1 94 ? -16.575 -1.877 4.024 1.00 89.56 94 LEU A CA 1
ATOM 773 C C . LEU A 1 94 ? -17.669 -1.721 2.963 1.00 89.56 94 LEU A C 1
ATOM 775 O O . LEU A 1 94 ? -17.993 -2.676 2.256 1.00 89.56 94 LEU A O 1
ATOM 779 N N . TYR A 1 95 ? -18.181 -0.502 2.811 1.00 91.00 95 TYR A N 1
ATOM 780 C CA . TYR A 1 95 ? -19.095 -0.131 1.733 1.00 91.00 95 TYR A CA 1
ATOM 781 C C . TYR A 1 95 ? -18.350 0.705 0.693 1.00 91.00 95 TYR A C 1
ATOM 783 O O . TYR A 1 95 ? -17.769 1.738 1.015 1.00 91.00 95 TYR A O 1
ATOM 791 N N . ILE A 1 96 ? -18.369 0.252 -0.560 1.00 88.56 96 ILE A N 1
ATOM 792 C CA . ILE A 1 96 ? -17.802 0.988 -1.694 1.00 88.56 96 ILE A CA 1
ATOM 793 C C . ILE A 1 96 ? -18.967 1.688 -2.387 1.00 88.56 96 ILE A C 1
ATOM 795 O O . ILE A 1 96 ? -19.705 1.056 -3.143 1.00 88.56 96 ILE A O 1
ATOM 799 N N . ASN A 1 97 ? -19.154 2.970 -2.085 1.00 87.06 97 ASN A N 1
ATOM 800 C CA . ASN A 1 97 ? -20.278 3.743 -2.616 1.00 87.06 97 ASN A CA 1
ATOM 801 C C . ASN A 1 97 ? -20.040 4.155 -4.073 1.00 87.06 97 ASN A C 1
ATOM 803 O O . ASN A 1 97 ? -20.942 4.059 -4.900 1.00 87.06 97 ASN A O 1
ATOM 807 N N . GLU A 1 98 ? -18.814 4.574 -4.391 1.00 83.69 98 GLU A N 1
ATOM 808 C CA . GLU A 1 98 ? -18.417 5.036 -5.718 1.00 83.69 98 GLU A CA 1
ATOM 809 C C . GLU A 1 98 ? -17.003 4.547 -6.038 1.00 83.69 98 GLU A C 1
ATOM 811 O O . GLU A 1 98 ? -16.101 4.609 -5.203 1.00 83.69 98 GLU A O 1
ATOM 816 N N . PHE A 1 99 ? -16.800 4.061 -7.261 1.00 80.88 99 PHE A N 1
ATOM 817 C CA . PHE A 1 99 ? -15.482 3.705 -7.774 1.00 80.88 99 PHE A CA 1
ATOM 818 C C . PHE A 1 99 ? -15.436 3.970 -9.276 1.00 80.88 99 PHE A C 1
ATOM 820 O O . PHE A 1 99 ? -16.252 3.445 -10.035 1.00 80.88 99 PHE A O 1
ATOM 827 N N . SER A 1 100 ? -14.481 4.788 -9.711 1.00 76.62 100 SER A N 1
ATOM 828 C CA . SER A 1 100 ? -14.236 5.048 -11.126 1.00 76.62 100 SER A CA 1
ATOM 829 C C . SER A 1 100 ? -12.743 5.214 -11.385 1.00 76.62 100 SER A C 1
ATOM 831 O O . SER A 1 100 ? -12.007 5.765 -10.569 1.00 76.62 100 SER A O 1
ATOM 833 N N . LEU A 1 101 ? -12.294 4.719 -12.535 1.00 70.75 101 LEU A N 1
ATOM 834 C CA . LEU A 1 101 ? -10.926 4.876 -13.014 1.00 70.75 101 LEU A CA 1
ATOM 835 C C . LEU A 1 101 ? -10.948 5.711 -14.289 1.00 70.75 101 LEU A C 1
ATOM 837 O O . LEU A 1 101 ? -11.804 5.505 -15.148 1.00 70.75 101 LEU A O 1
ATOM 841 N N . TYR A 1 102 ? -9.971 6.609 -14.440 1.00 67.56 102 TYR A N 1
ATOM 842 C CA . TYR A 1 102 ? -9.844 7.448 -15.637 1.00 67.56 102 TYR A CA 1
ATOM 843 C C . TYR A 1 102 ? -9.675 6.614 -16.921 1.00 67.56 102 TYR A C 1
ATOM 845 O O . TYR A 1 102 ? -10.229 6.950 -17.964 1.00 67.56 102 TYR A O 1
ATOM 853 N N . ALA A 1 103 ? -8.947 5.496 -16.836 1.00 65.62 103 ALA A N 1
ATOM 854 C CA . ALA A 1 103 ? -8.798 4.519 -17.911 1.00 65.62 103 ALA A CA 1
ATOM 855 C C . ALA A 1 103 ? -9.017 3.094 -17.357 1.00 65.62 103 ALA A C 1
ATOM 857 O O . ALA A 1 103 ? -8.072 2.481 -16.850 1.00 65.62 103 ALA A O 1
ATOM 858 N N . PRO A 1 104 ? -10.243 2.544 -17.441 1.00 60.72 104 PRO A N 1
ATOM 859 C CA . PRO A 1 104 ? -10.592 1.249 -16.843 1.00 60.72 104 PRO A CA 1
ATOM 860 C C . PRO A 1 104 ? -10.006 0.022 -17.576 1.00 60.72 104 PRO A C 1
ATOM 862 O O . PRO A 1 104 ? -10.136 -1.102 -17.104 1.00 60.72 104 PRO A O 1
ATOM 865 N N . ASN A 1 105 ? -9.340 0.202 -18.721 1.00 52.59 105 ASN A N 1
ATOM 866 C CA . ASN A 1 105 ? -9.154 -0.868 -19.714 1.00 52.59 105 ASN A CA 1
ATOM 867 C C . ASN A 1 105 ? -7.879 -1.712 -19.581 1.00 52.59 105 ASN A C 1
ATOM 869 O O . ASN A 1 105 ? -7.459 -2.347 -20.547 1.00 52.59 105 ASN A O 1
ATOM 873 N N . GLN A 1 106 ? -7.263 -1.764 -18.404 1.00 58.44 106 GLN A N 1
ATOM 874 C CA . GLN A 1 106 ? -6.206 -2.735 -18.132 1.00 58.44 106 GLN A CA 1
ATOM 875 C C . GLN A 1 106 ? -6.369 -3.263 -16.707 1.00 58.44 106 GLN A C 1
ATOM 877 O O . GLN A 1 106 ? -5.754 -2.751 -15.776 1.00 58.44 106 GLN A O 1
ATOM 882 N N . CYS A 1 107 ? -7.190 -4.304 -16.540 1.00 58.47 107 CYS A N 1
ATOM 883 C CA . CYS A 1 107 ? -7.493 -4.939 -15.249 1.00 58.47 107 CYS A CA 1
ATOM 884 C C . CYS A 1 107 ? -6.254 -5.452 -14.483 1.00 58.47 107 CYS A C 1
ATOM 886 O O . CYS A 1 107 ? -6.373 -5.854 -13.332 1.00 58.47 107 CYS A O 1
ATOM 888 N N . GLY A 1 108 ? -5.074 -5.472 -15.117 1.00 60.09 108 GLY A N 1
ATOM 889 C CA . GLY A 1 108 ? -3.794 -5.793 -14.478 1.00 60.09 108 GLY A CA 1
ATOM 890 C C . GLY A 1 108 ? -2.955 -4.583 -14.050 1.00 60.09 108 GLY A C 1
ATOM 891 O O . GLY A 1 108 ? -1.920 -4.779 -13.424 1.00 60.09 108 GLY A O 1
ATOM 892 N N . HIS A 1 109 ? -3.357 -3.358 -14.396 1.00 62.91 109 HIS A N 1
ATOM 893 C CA . HIS A 1 109 ? -2.560 -2.147 -14.171 1.00 62.91 109 HIS A CA 1
ATOM 894 C C . HIS A 1 109 ? -3.238 -1.129 -13.247 1.00 62.91 109 HIS A C 1
ATOM 896 O O . HIS A 1 109 ? -2.537 -0.473 -12.486 1.00 62.91 109 HIS A O 1
ATOM 902 N N . ASN A 1 110 ? -4.573 -1.021 -13.278 1.00 70.38 110 ASN A N 1
ATOM 903 C CA . ASN A 1 110 ? -5.343 -0.144 -12.392 1.00 70.38 110 ASN A CA 1
ATOM 904 C C . ASN A 1 110 ? -6.432 -0.972 -11.698 1.00 70.38 110 ASN A C 1
ATOM 906 O O . ASN A 1 110 ? -7.323 -1.486 -12.375 1.00 70.38 110 ASN A O 1
ATOM 910 N N . PHE A 1 111 ? -6.366 -1.108 -10.376 1.00 75.94 111 PHE A N 1
ATOM 911 C CA . PHE A 1 111 ? -7.300 -1.934 -9.609 1.00 75.94 111 PHE A CA 1
ATOM 912 C C . PHE A 1 111 ? -7.557 -1.353 -8.217 1.00 75.94 111 PHE A C 1
ATOM 914 O O . PHE A 1 111 ? -6.785 -0.537 -7.717 1.00 75.94 111 PHE A O 1
ATOM 921 N N . PHE A 1 112 ? -8.651 -1.799 -7.601 1.00 79.81 112 PHE A N 1
ATOM 922 C CA . PHE A 1 112 ? -8.937 -1.606 -6.185 1.00 79.81 112 PHE A CA 1
ATOM 923 C C . PHE A 1 112 ? -9.162 -2.982 -5.568 1.00 79.81 112 PHE A C 1
ATOM 925 O O . PHE A 1 112 ? -10.151 -3.647 -5.866 1.00 79.81 112 PHE A O 1
ATOM 932 N N . GLU A 1 113 ? -8.223 -3.418 -4.735 1.00 82.06 113 GLU A N 1
ATOM 933 C CA . GLU A 1 113 ? -8.253 -4.744 -4.125 1.00 82.06 113 GLU A CA 1
ATOM 934 C C . GLU A 1 113 ? -8.485 -4.641 -2.622 1.00 82.06 113 GLU A C 1
ATOM 936 O O . GLU A 1 113 ? -7.865 -3.833 -1.931 1.00 82.06 113 GLU A O 1
ATOM 941 N N . VAL A 1 114 ? -9.381 -5.486 -2.112 1.00 83.50 114 VAL A N 1
ATOM 942 C CA . VAL A 1 114 ? -9.698 -5.558 -0.683 1.00 83.50 114 VAL A CA 1
ATOM 943 C C . VAL A 1 114 ? -9.247 -6.904 -0.155 1.00 83.50 114 VAL A C 1
ATOM 945 O O . VAL A 1 114 ? -9.703 -7.937 -0.637 1.00 83.50 114 VAL A O 1
ATOM 948 N N . PHE A 1 115 ? -8.403 -6.899 0.869 1.00 83.50 115 PHE A N 1
ATOM 949 C CA . PHE A 1 115 ? -7.929 -8.101 1.546 1.00 83.50 115 PHE A CA 1
ATOM 950 C C . PHE A 1 115 ? -8.556 -8.166 2.943 1.00 83.50 115 PHE A C 1
ATOM 952 O O . PHE A 1 115 ? -8.587 -7.163 3.655 1.00 83.50 115 PHE A O 1
ATOM 959 N N . SER A 1 116 ? -9.085 -9.328 3.334 1.00 78.44 116 SER A N 1
ATOM 960 C CA . SER A 1 116 ? -9.450 -9.589 4.733 1.00 78.44 116 SER A CA 1
ATOM 961 C C . SER A 1 116 ? -8.239 -10.175 5.424 1.00 78.44 116 SER A C 1
ATOM 963 O O . SER A 1 116 ? -7.689 -11.127 4.897 1.00 78.44 116 SER A O 1
ATOM 965 N N . GLY A 1 117 ? -7.831 -9.648 6.575 1.00 74.44 117 GLY A N 1
ATOM 966 C CA . GLY A 1 117 ? -6.713 -10.219 7.322 1.00 74.44 117 GLY A CA 1
ATOM 967 C C . GLY A 1 117 ? -5.350 -9.740 6.826 1.00 74.44 117 GLY A C 1
ATOM 968 O O . GLY A 1 117 ? -5.114 -8.540 6.694 1.00 74.44 117 GLY A O 1
ATOM 969 N N . THR A 1 118 ? -4.414 -10.669 6.637 1.00 61.88 118 THR A N 1
ATOM 970 C CA . THR A 1 118 ? -3.021 -10.331 6.279 1.00 61.88 118 THR A CA 1
ATOM 971 C C . THR A 1 118 ? -2.795 -10.487 4.775 1.00 61.88 118 THR A C 1
ATOM 973 O O . THR A 1 118 ? -3.650 -11.002 4.061 1.00 61.88 118 THR A O 1
ATOM 976 N N . THR A 1 119 ? -1.609 -10.129 4.268 1.00 55.62 119 THR A N 1
ATOM 977 C CA . THR A 1 119 ? -1.200 -10.340 2.854 1.00 55.62 119 THR A CA 1
ATOM 978 C C . THR A 1 119 ? -1.214 -11.809 2.393 1.00 55.62 119 THR A C 1
ATOM 980 O O . THR A 1 119 ? -0.886 -12.129 1.254 1.00 55.62 119 THR A O 1
ATOM 983 N N . SER A 1 120 ? -1.580 -12.704 3.307 1.00 56.00 120 SER A N 1
ATOM 984 C CA . SER A 1 120 ? -1.913 -14.111 3.147 1.00 56.00 120 SER A CA 1
ATOM 985 C C . SER A 1 120 ? -3.146 -14.405 2.311 1.00 56.00 120 SER A C 1
ATOM 987 O O . SER A 1 120 ? -3.199 -15.449 1.654 1.00 56.00 120 SER A O 1
ATOM 989 N N . ASP A 1 121 ? -4.160 -13.563 2.420 1.00 62.41 121 ASP A N 1
ATOM 990 C CA . ASP A 1 121 ? -5.509 -13.976 2.080 1.00 62.41 121 ASP A CA 1
ATOM 991 C C . ASP A 1 121 ? -5.810 -13.589 0.630 1.00 62.41 121 ASP A C 1
ATOM 993 O O . ASP A 1 121 ? -5.317 -12.578 0.128 1.00 62.41 121 ASP A O 1
ATOM 997 N N . GLN A 1 122 ? -6.562 -14.426 -0.096 1.00 64.19 122 GLN A N 1
ATOM 998 C CA . GLN A 1 122 ? -7.006 -14.041 -1.439 1.00 64.19 122 GLN A CA 1
ATOM 999 C C . GLN A 1 122 ? -7.832 -12.752 -1.326 1.00 64.19 122 GLN A C 1
ATOM 1001 O O . GLN A 1 122 ? -8.579 -12.610 -0.350 1.00 64.19 122 GLN A O 1
ATOM 1006 N N . PRO A 1 123 ? -7.715 -11.813 -2.286 1.00 60.16 123 PRO A N 1
ATOM 1007 C CA . PRO A 1 123 ? -8.494 -10.591 -2.219 1.00 60.16 123 PRO A CA 1
ATOM 1008 C C . PRO A 1 123 ? -9.976 -10.965 -2.157 1.00 60.16 123 PRO A C 1
ATOM 1010 O O . PRO A 1 123 ? -10.472 -11.735 -2.980 1.00 60.16 123 PRO A O 1
ATOM 1013 N N . LEU A 1 124 ? -10.690 -10.406 -1.181 1.00 61.88 124 LEU A N 1
ATOM 1014 C CA . LEU A 1 124 ? -12.143 -10.508 -1.088 1.00 61.88 124 LEU A CA 1
ATOM 1015 C C . LEU A 1 124 ? -12.816 -9.947 -2.3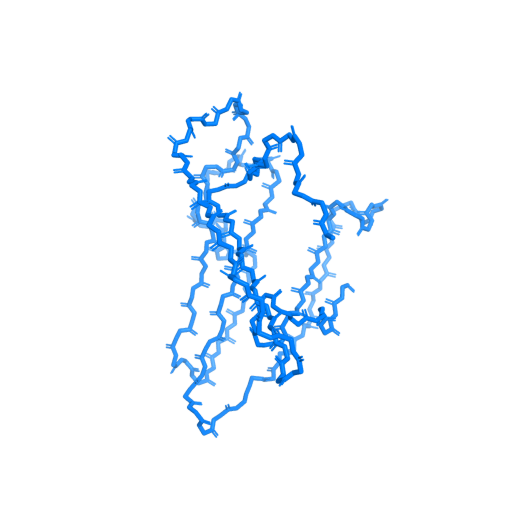49 1.00 61.88 124 LEU A C 1
ATOM 1017 O O . LEU A 1 124 ? -13.920 -10.364 -2.698 1.00 61.88 124 LEU A O 1
ATOM 1021 N N . ARG A 1 125 ? -12.168 -8.971 -3.005 1.00 59.72 125 ARG A N 1
ATOM 1022 C CA . ARG A 1 125 ? -12.638 -8.305 -4.223 1.00 59.72 125 ARG A CA 1
ATOM 1023 C C . ARG A 1 125 ? -11.465 -7.703 -5.012 1.00 59.72 125 ARG A C 1
ATOM 1025 O O . ARG A 1 125 ? -10.550 -7.168 -4.388 1.00 59.72 125 ARG A O 1
ATOM 1032 N N . ARG A 1 126 ? -11.535 -7.772 -6.347 1.00 57.41 126 ARG A N 1
ATOM 1033 C CA . ARG A 1 126 ? -10.682 -7.084 -7.336 1.00 57.41 126 ARG A CA 1
ATOM 1034 C C . ARG A 1 126 ? -11.570 -6.290 -8.296 1.00 57.41 126 ARG A C 1
ATOM 1036 O O . ARG A 1 126 ? -12.717 -6.748 -8.520 1.00 57.41 126 ARG A O 1
#

InterPro domains:
  IPR000859 CUB domain [PF00431] (69-124)
  IPR000859 CUB domain [PS01180] (49-126)
  IPR000859 CUB domain [cd00041] (69-124)
  IPR035914 Spermadhesin, CUB domain superfamily [G3DSA:2.60.120.290] (43-126)
  IPR035914 Spermadhesin, CUB domain superfamily [SSF49854] (6-35)
  IPR035914 Spermadhesin, CUB domain superfamily [SSF49854] (69-124)

Sequence (126 aa):
MELPTTEIRARSGFLWIRFHSDDLLEYKGFYATYDMVRSTDRKVNQHDCQIQFRHALDGFIETSTLVTGLPMNFTGPLDCIWLLEVPREYNIVLYINEFSLYAPNQCGHNFFEVFSGTTSDQPLRR

Secondary structure (DSSP, 8-state):
-PPPSS----SSS---------TT------------PPP--TT------EEEEES-SS----THHHHTTS-TT--S----EEEEE--TT------------SS---TTTS---B-SSSTTSPPSB-

Radius of gyration: 18.17 Å; chains: 1; bounding box: 40×53×39 Å